Protein AF-A0A3D9SLB2-F1 (afdb_monomer_lite)

Secondary structure (DSSP, 8-state):
--HHHHHHHHHHHHHHHHHH-GGGTHHHHTTT--SSHHHHHHHHHHHHHHHHHHHHSTTTHHHHHHHHHHHHHHHHHHHHHHHTT-

pLDDT: mean 95.42, std 7.21, range [57.56, 98.81]

Structure (mmCIF, N/CA/C/O backbone):
data_AF-A0A3D9SLB2-F1
#
_entry.id   AF-A0A3D9SLB2-F1
#
loop_
_atom_site.group_PDB
_atom_site.id
_atom_site.type_symbol
_atom_site.label_atom_id
_atom_site.label_alt_id
_atom_site.label_comp_id
_atom_site.label_asym_id
_atom_site.label_entity_id
_atom_site.label_seq_id
_atom_site.pdbx_PDB_ins_code
_atom_site.Cartn_x
_atom_site.Cartn_y
_atom_site.Cartn_z
_atom_site.occupancy
_atom_site.B_iso_or_equiv
_atom_site.auth_seq_id
_atom_site.auth_comp_id
_atom_site.auth_asym_id
_atom_site.auth_atom_id
_atom_site.pdbx_PDB_model_num
ATOM 1 N N . MET A 1 1 ? -14.372 12.046 12.577 1.00 68.38 1 MET A N 1
ATOM 2 C CA . MET A 1 1 ? -13.450 10.921 12.268 1.00 68.38 1 MET A CA 1
ATOM 3 C C . MET A 1 1 ? -12.009 11.405 12.401 1.00 68.38 1 MET A C 1
ATOM 5 O O . MET A 1 1 ? -11.715 12.448 11.830 1.00 68.38 1 MET A O 1
ATOM 9 N N . SER A 1 2 ? -11.145 10.717 13.161 1.00 91.19 2 SER A N 1
ATOM 10 C CA . SER A 1 2 ? -9.752 11.155 13.391 1.00 91.19 2 SER A CA 1
ATOM 11 C C . SER A 1 2 ? -8.896 11.092 12.119 1.00 91.19 2 SER A C 1
ATOM 13 O O . SER A 1 2 ? -9.184 10.290 11.227 1.00 91.19 2 SER A O 1
ATOM 15 N N . LEU A 1 3 ? -7.834 11.908 12.048 1.00 92.81 3 LEU A N 1
ATOM 16 C CA . LEU A 1 3 ? -6.934 11.984 10.888 1.00 92.81 3 LEU A CA 1
ATOM 17 C C . LEU A 1 3 ? -6.354 10.613 10.517 1.00 92.81 3 LEU A C 1
ATOM 19 O O . LEU A 1 3 ? -6.467 10.199 9.370 1.00 92.81 3 LEU A O 1
ATOM 23 N N . ASN A 1 4 ? -5.854 9.863 11.504 1.00 91.62 4 ASN A N 1
ATOM 24 C CA . ASN A 1 4 ? -5.324 8.512 11.292 1.00 91.62 4 ASN A CA 1
ATOM 25 C C . ASN A 1 4 ? -6.362 7.568 10.679 1.00 91.62 4 ASN A C 1
ATOM 27 O O . ASN A 1 4 ? -6.038 6.788 9.793 1.00 91.62 4 ASN A O 1
ATOM 31 N N . LYS A 1 5 ? -7.629 7.648 11.109 1.00 94.19 5 LYS A N 1
ATOM 32 C CA . LYS A 1 5 ? -8.686 6.805 10.539 1.00 94.19 5 LYS A CA 1
ATOM 33 C C . LYS A 1 5 ? -8.997 7.195 9.093 1.00 94.19 5 LYS A C 1
ATOM 35 O O . 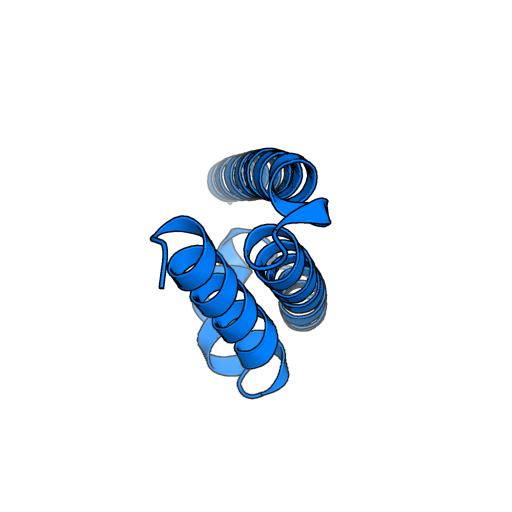LYS A 1 5 ? -9.175 6.307 8.270 1.00 94.19 5 LYS A O 1
ATOM 40 N N . LYS A 1 6 ? -9.021 8.495 8.770 1.00 97.25 6 LYS A N 1
ATOM 41 C CA . LYS A 1 6 ? -9.179 8.964 7.381 1.00 97.25 6 LYS A CA 1
ATOM 42 C C . LYS A 1 6 ? -8.011 8.504 6.506 1.00 97.25 6 LYS A C 1
ATOM 44 O O . LYS A 1 6 ? -8.247 7.921 5.459 1.00 97.25 6 LYS A O 1
ATOM 49 N N . ALA A 1 7 ? -6.777 8.701 6.969 1.00 97.19 7 ALA A N 1
ATOM 50 C CA . ALA A 1 7 ? -5.568 8.276 6.269 1.00 97.19 7 ALA A CA 1
ATOM 51 C C . ALA A 1 7 ? -5.536 6.756 6.039 1.00 97.19 7 ALA A C 1
ATOM 53 O O . ALA A 1 7 ? -5.270 6.313 4.928 1.00 97.19 7 ALA A O 1
ATOM 54 N N . GLY A 1 8 ? -5.884 5.959 7.055 1.00 98.00 8 GLY A N 1
ATOM 55 C CA . GLY A 1 8 ? -5.983 4.504 6.924 1.00 98.00 8 GLY A CA 1
ATOM 56 C C . GLY A 1 8 ? -7.033 4.069 5.899 1.00 98.00 8 GLY A C 1
ATOM 57 O O . GLY A 1 8 ? -6.757 3.211 5.070 1.00 98.00 8 GLY A O 1
ATOM 58 N N . LEU A 1 9 ? -8.214 4.695 5.892 1.00 98.38 9 LEU A N 1
ATOM 59 C CA . LEU A 1 9 ? -9.253 4.390 4.901 1.00 98.38 9 LEU A CA 1
ATOM 60 C C . LEU A 1 9 ? -8.868 4.817 3.481 1.00 98.38 9 LEU A C 1
ATOM 62 O O . LEU A 1 9 ? -9.184 4.099 2.539 1.00 98.38 9 LEU A O 1
ATOM 66 N N . LEU A 1 10 ? -8.172 5.945 3.322 1.00 98.50 10 LEU A N 1
ATOM 67 C CA . LEU A 1 10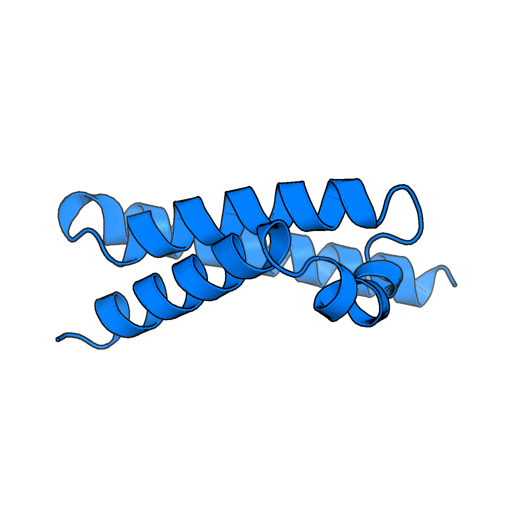 ? -7.639 6.362 2.023 1.00 98.50 10 LEU A CA 1
ATOM 68 C C . LEU A 1 10 ? -6.613 5.352 1.505 1.00 98.50 10 LEU A C 1
ATOM 70 O O . LEU A 1 10 ? -6.741 4.899 0.375 1.00 98.50 10 LEU A O 1
ATOM 74 N N . LEU A 1 11 ? -5.660 4.939 2.346 1.00 98.62 11 LEU A N 1
ATOM 75 C CA . LEU A 1 11 ? -4.678 3.914 1.988 1.00 98.62 11 LEU A CA 1
ATOM 76 C C . LEU A 1 11 ? -5.356 2.583 1.630 1.00 98.62 11 LEU A C 1
ATOM 78 O O . LEU A 1 11 ? -5.010 1.964 0.628 1.00 98.62 11 LEU A O 1
ATOM 82 N N . ALA A 1 12 ? -6.366 2.180 2.405 1.00 98.75 12 ALA A N 1
ATOM 83 C CA . ALA A 1 12 ? -7.143 0.981 2.119 1.00 98.75 12 ALA A CA 1
ATOM 84 C C . ALA A 1 12 ? -7.870 1.077 0.768 1.00 98.75 12 ALA A C 1
ATOM 86 O O . ALA A 1 12 ? -7.865 0.125 -0.011 1.00 98.75 12 ALA A O 1
ATOM 87 N N . GLY A 1 13 ? -8.454 2.241 0.472 1.00 98.69 13 GLY A N 1
ATOM 88 C CA . GLY A 1 13 ? -9.087 2.532 -0.812 1.00 98.69 13 GLY A CA 1
ATOM 89 C C . GLY A 1 13 ? -8.104 2.455 -1.980 1.00 98.69 13 GLY A C 1
ATOM 90 O O . GLY A 1 13 ? -8.413 1.821 -2.988 1.00 98.69 13 GLY A O 1
ATOM 91 N N . THR A 1 14 ? -6.902 3.018 -1.833 1.00 98.44 14 THR A N 1
ATOM 92 C CA . THR A 1 14 ? -5.830 2.888 -2.831 1.00 98.44 14 THR A CA 1
ATOM 93 C C . THR A 1 14 ? -5.455 1.423 -3.050 1.00 98.44 14 THR A C 1
ATOM 95 O O . THR A 1 14 ? -5.395 0.972 -4.195 1.00 98.44 14 THR A O 1
ATOM 98 N N . GLY A 1 15 ? -5.294 0.646 -1.974 1.00 98.62 15 GLY A N 1
ATOM 99 C CA . GLY A 1 15 ? -5.017 -0.788 -2.053 1.00 98.62 15 GLY A CA 1
ATOM 100 C C . GLY A 1 15 ? -6.100 -1.566 -2.805 1.00 98.62 15 GLY A C 1
ATOM 101 O O . GLY A 1 15 ? -5.792 -2.366 -3.684 1.00 98.62 15 GLY A O 1
ATOM 102 N N . ALA A 1 16 ? -7.378 -1.273 -2.548 1.00 98.75 16 ALA A N 1
ATOM 103 C CA . ALA A 1 16 ? -8.496 -1.861 -3.287 1.00 98.75 16 ALA A CA 1
ATOM 104 C C . ALA A 1 16 ? -8.495 -1.466 -4.777 1.00 98.75 16 ALA A C 1
ATOM 106 O O . ALA A 1 16 ? -8.789 -2.292 -5.646 1.00 98.75 16 ALA A O 1
ATOM 107 N N . LEU A 1 17 ? -8.118 -0.224 -5.095 1.00 98.69 17 LEU A N 1
ATOM 108 C CA . LEU A 1 17 ? -8.077 0.271 -6.470 1.00 98.69 17 LEU A CA 1
ATOM 109 C C . LEU A 1 17 ? -7.024 -0.451 -7.325 1.00 98.69 17 LEU A C 1
ATOM 111 O O . LEU A 1 17 ? -7.241 -0.610 -8.524 1.00 98.69 17 LEU A O 1
ATOM 115 N N . HIS A 1 18 ? -5.944 -0.971 -6.732 1.00 98.25 18 HIS A N 1
ATOM 116 C CA . HIS A 1 18 ? -4.9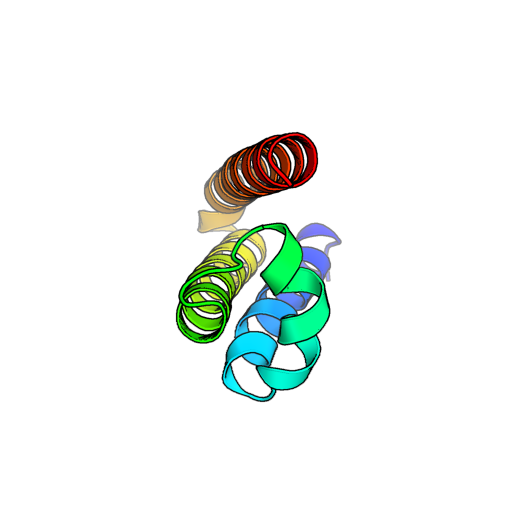82 -1.821 -7.447 1.00 98.25 18 HIS A CA 1
ATOM 117 C C . HIS A 1 18 ? -5.633 -3.090 -8.022 1.00 98.25 18 HIS A C 1
ATOM 119 O O . HIS A 1 18 ? -5.212 -3.570 -9.072 1.00 98.25 18 HIS A O 1
ATOM 125 N N . PHE A 1 19 ? -6.671 -3.626 -7.374 1.00 98.50 19 PHE A N 1
ATOM 126 C CA . PHE A 1 19 ? -7.423 -4.780 -7.875 1.00 98.50 19 PHE A CA 1
ATOM 127 C C . PHE A 1 19 ? -8.511 -4.371 -8.865 1.00 98.50 19 PHE A C 1
ATOM 129 O O . PHE A 1 19 ? -8.678 -5.017 -9.897 1.00 98.50 19 PHE A O 1
ATOM 136 N N . ALA A 1 20 ? -9.236 -3.290 -8.566 1.00 98.50 20 ALA A N 1
ATOM 137 C CA . ALA A 1 20 ? -10.354 -2.834 -9.389 1.00 98.50 20 ALA A CA 1
ATOM 138 C C . ALA A 1 20 ? -9.899 -2.199 -10.716 1.00 98.50 20 ALA A C 1
ATOM 140 O O . ALA A 1 20 ? -10.517 -2.410 -11.758 1.00 98.50 20 ALA A O 1
ATOM 141 N N . ALA A 1 21 ? -8.808 -1.431 -10.691 1.00 98.25 21 ALA A N 1
ATOM 142 C CA . ALA A 1 21 ? -8.291 -0.679 -11.830 1.00 98.25 21 ALA A CA 1
ATOM 143 C C . ALA A 1 21 ? -6.748 -0.742 -11.921 1.00 98.25 21 ALA A C 1
ATOM 145 O O . ALA A 1 21 ? -6.088 0.299 -11.963 1.00 98.25 21 ALA A O 1
ATOM 146 N N . PRO A 1 22 ? -6.144 -1.945 -12.025 1.00 98.00 22 PRO A N 1
ATOM 147 C CA . PRO A 1 22 ? -4.687 -2.133 -12.022 1.00 98.00 22 PRO A CA 1
ATOM 148 C C . PRO A 1 22 ? -3.959 -1.310 -13.092 1.00 98.00 22 PRO A C 1
ATOM 150 O O . PRO A 1 22 ? -2.855 -0.825 -12.863 1.00 98.00 22 PRO A O 1
ATOM 153 N N . ARG A 1 23 ? -4.598 -1.095 -14.250 1.00 97.81 23 ARG A N 1
ATOM 154 C CA . ARG A 1 23 ? -4.030 -0.341 -15.379 1.00 97.81 23 ARG A CA 1
ATOM 155 C C . ARG A 1 23 ? -3.650 1.101 -15.028 1.00 97.81 23 ARG A C 1
ATOM 157 O O . ARG A 1 23 ? -2.728 1.631 -15.636 1.00 97.81 23 ARG A O 1
ATOM 164 N N . LEU A 1 24 ? -4.312 1.719 -14.044 1.00 97.81 24 LEU A N 1
ATOM 165 C CA . LEU A 1 24 ? -3.989 3.081 -13.597 1.00 97.81 24 LEU A CA 1
ATOM 166 C C . LEU A 1 24 ? -2.607 3.169 -12.931 1.00 97.81 24 LEU A C 1
ATOM 168 O O . LEU A 1 24 ? -1.992 4.230 -12.926 1.00 97.81 24 LEU A O 1
ATOM 172 N N . PHE A 1 25 ? -2.112 2.054 -12.393 1.00 97.75 25 PHE A N 1
ATOM 173 C CA . PHE A 1 25 ? -0.865 1.998 -11.632 1.00 97.75 25 PHE A CA 1
ATOM 174 C C . PHE A 1 25 ? 0.323 1.522 -12.473 1.00 97.75 25 PHE A C 1
ATOM 176 O O . PHE A 1 25 ? 1.465 1.823 -12.132 1.00 97.75 25 PHE A O 1
ATOM 183 N N . GLU A 1 26 ? 0.077 0.830 -13.592 1.00 97.19 26 GLU A N 1
ATOM 184 C CA . GLU A 1 26 ? 1.119 0.245 -14.449 1.00 97.19 26 GLU A CA 1
ATOM 185 C C . GLU A 1 26 ? 2.243 1.226 -14.838 1.00 97.19 26 GLU A C 1
ATOM 187 O O . GLU A 1 26 ? 3.407 0.853 -14.656 1.00 97.19 26 GLU A O 1
ATOM 192 N N . PRO A 1 27 ? 1.975 2.472 -15.290 1.00 96.00 27 PRO A N 1
ATOM 193 C CA . PRO A 1 27 ? 3.043 3.395 -15.683 1.00 96.00 27 PRO A CA 1
ATOM 194 C C . PRO A 1 27 ? 4.009 3.726 -14.538 1.00 96.00 27 PRO A C 1
ATOM 196 O O . PRO A 1 27 ? 5.221 3.768 -14.735 1.00 96.00 27 PRO A O 1
ATOM 199 N N . ILE A 1 28 ? 3.479 3.919 -13.328 1.00 93.81 28 ILE A N 1
ATOM 200 C CA . ILE A 1 28 ? 4.270 4.295 -12.150 1.00 93.81 28 ILE A CA 1
ATOM 201 C C . ILE A 1 28 ? 4.948 3.055 -11.553 1.00 93.81 28 ILE A C 1
ATOM 203 O O . ILE A 1 28 ? 6.117 3.106 -11.168 1.00 93.81 28 ILE A O 1
ATOM 207 N N . SER A 1 29 ? 4.247 1.918 -11.508 1.00 96.00 29 SER A N 1
ATOM 208 C CA . SER A 1 29 ? 4.775 0.674 -10.945 1.00 96.00 29 SER A CA 1
ATOM 209 C C . SER A 1 29 ? 5.937 0.097 -11.754 1.00 96.00 29 SER A C 1
ATOM 211 O O . SER A 1 29 ? 6.850 -0.461 -11.146 1.00 96.00 29 SER A O 1
ATOM 213 N N . ARG A 1 30 ? 5.970 0.273 -13.084 1.00 95.50 30 ARG A N 1
ATOM 214 C CA . ARG A 1 30 ? 7.079 -0.210 -13.935 1.00 95.50 30 ARG A CA 1
ATOM 215 C C . ARG A 1 30 ? 8.446 0.331 -13.524 1.00 95.50 30 ARG A C 1
ATOM 217 O O . ARG A 1 30 ? 9.436 -0.370 -13.671 1.00 95.50 30 ARG A O 1
ATOM 224 N N . VAL A 1 31 ? 8.504 1.530 -12.946 1.00 92.25 31 VAL A N 1
ATOM 225 C CA . VAL A 1 31 ? 9.763 2.142 -12.491 1.00 92.25 31 VAL A CA 1
ATOM 226 C C . VAL A 1 31 ? 10.430 1.324 -11.376 1.00 92.25 31 VAL A C 1
ATOM 228 O O . VAL A 1 31 ? 11.651 1.216 -11.330 1.00 92.25 31 VAL A O 1
ATOM 231 N N . ALA A 1 32 ? 9.645 0.740 -10.466 1.00 93.31 32 ALA A N 1
ATOM 232 C CA . ALA A 1 32 ? 10.157 -0.062 -9.347 1.00 93.31 32 ALA A CA 1
ATOM 233 C C . ALA A 1 32 ? 10.029 -1.583 -9.575 1.00 93.31 32 ALA A C 1
ATOM 235 O O . ALA A 1 32 ? 10.706 -2.380 -8.908 1.00 93.31 32 ALA A O 1
ATOM 236 N N . PHE A 1 33 ? 9.155 -1.983 -10.501 1.00 96.12 33 PHE A N 1
ATOM 237 C CA . PHE A 1 33 ? 8.801 -3.364 -10.824 1.00 96.12 33 PHE A CA 1
ATOM 238 C C . PHE A 1 33 ? 8.634 -3.540 -12.347 1.00 96.12 33 PHE A C 1
ATOM 240 O O . PHE A 1 33 ? 7.504 -3.699 -12.827 1.00 96.12 33 PHE A O 1
ATOM 247 N N . PRO A 1 34 ? 9.731 -3.460 -13.123 1.00 94.88 34 PRO A N 1
ATOM 248 C CA . PRO A 1 34 ? 9.666 -3.613 -14.575 1.00 94.88 34 PRO A CA 1
ATOM 249 C C . PRO A 1 34 ? 9.303 -5.046 -14.986 1.00 94.88 34 PRO A C 1
ATOM 251 O O . PRO A 1 34 ? 8.571 -5.237 -15.953 1.00 94.88 34 PRO A O 1
ATOM 254 N N . GLU A 1 35 ? 9.721 -6.046 -14.207 1.00 95.69 35 GLU A N 1
ATOM 255 C CA . GLU A 1 35 ? 9.299 -7.437 -14.366 1.00 95.69 35 GLU A CA 1
ATOM 256 C C . GLU A 1 35 ? 8.046 -7.736 -13.528 1.00 95.69 35 GLU A C 1
ATOM 258 O O . GLU A 1 35 ? 7.921 -7.289 -12.383 1.00 95.69 35 GLU A O 1
ATOM 263 N N . ASP A 1 36 ? 7.113 -8.513 -14.090 1.00 95.94 36 ASP A N 1
ATOM 264 C CA . ASP A 1 36 ? 5.863 -8.926 -13.437 1.00 95.94 36 ASP A CA 1
ATOM 265 C C . ASP A 1 36 ? 5.043 -7.764 -12.837 1.00 95.94 36 ASP A C 1
ATOM 267 O O . ASP A 1 36 ? 4.403 -7.910 -11.790 1.00 95.94 36 ASP A O 1
ATOM 271 N N . THR A 1 37 ? 5.023 -6.594 -13.492 1.00 97.50 37 THR A N 1
ATOM 272 C CA . THR A 1 37 ? 4.397 -5.364 -12.964 1.00 97.50 37 THR A CA 1
ATOM 273 C C . THR A 1 37 ? 2.975 -5.594 -12.443 1.00 97.50 37 THR A C 1
ATOM 275 O O . THR A 1 37 ? 2.638 -5.153 -11.348 1.00 97.50 37 THR A O 1
ATOM 278 N N . ARG A 1 38 ? 2.138 -6.326 -13.191 1.00 97.94 38 ARG A N 1
ATOM 279 C CA . ARG A 1 38 ? 0.749 -6.644 -12.805 1.00 97.94 38 ARG A CA 1
ATOM 280 C C . ARG A 1 38 ? 0.661 -7.426 -11.498 1.00 97.94 38 ARG A C 1
ATOM 282 O O . ARG A 1 38 ? -0.197 -7.135 -10.670 1.00 97.94 38 ARG A O 1
ATOM 289 N N . ARG A 1 39 ? 1.550 -8.400 -11.300 1.00 98.38 39 ARG A N 1
ATOM 290 C CA . ARG A 1 39 ? 1.608 -9.176 -10.059 1.00 98.38 39 ARG A CA 1
ATOM 291 C C . ARG A 1 39 ? 2.004 -8.275 -8.895 1.00 98.38 39 ARG A C 1
ATOM 293 O O . ARG A 1 39 ? 1.373 -8.332 -7.846 1.00 98.38 39 ARG A O 1
ATOM 300 N N . TRP A 1 40 ? 3.000 -7.413 -9.094 1.00 98.19 40 TRP A N 1
ATOM 301 C CA . TRP A 1 40 ? 3.427 -6.457 -8.073 1.00 98.19 40 TRP A CA 1
ATOM 302 C C . TRP A 1 40 ? 2.357 -5.424 -7.728 1.00 98.19 40 TRP A C 1
ATOM 304 O O . TRP A 1 40 ? 2.207 -5.109 -6.554 1.00 98.19 40 TRP A O 1
ATOM 314 N N . ILE A 1 41 ? 1.561 -4.967 -8.697 1.00 98.69 41 ILE A N 1
ATOM 315 C CA . ILE A 1 41 ? 0.393 -4.108 -8.448 1.00 98.69 41 ILE A CA 1
ATOM 316 C C . ILE A 1 41 ? -0.573 -4.786 -7.472 1.00 98.69 41 ILE A C 1
ATOM 318 O O . ILE A 1 41 ? -0.971 -4.168 -6.491 1.00 98.69 41 ILE A O 1
ATOM 322 N N . TYR A 1 42 ? -0.900 -6.065 -7.666 1.00 98.69 42 TYR A N 1
ATOM 323 C CA . TYR A 1 42 ? -1.785 -6.775 -6.738 1.00 98.69 42 TYR A CA 1
ATOM 324 C C . TYR A 1 42 ? -1.142 -7.037 -5.372 1.00 98.69 42 TYR A C 1
ATOM 326 O O . TYR A 1 42 ? -1.807 -6.880 -4.350 1.00 98.69 42 TYR A O 1
ATOM 334 N N . THR A 1 43 ? 0.144 -7.391 -5.323 1.00 98.56 43 THR A N 1
ATOM 335 C CA . THR A 1 43 ? 0.864 -7.597 -4.052 1.00 98.56 43 THR A CA 1
ATOM 336 C C . THR A 1 43 ? 0.934 -6.308 -3.228 1.00 98.56 43 THR A C 1
ATOM 338 O O . THR A 1 43 ? 0.659 -6.314 -2.025 1.00 98.56 43 THR A O 1
ATOM 341 N N . ASN A 1 44 ? 1.261 -5.188 -3.875 1.00 98.25 44 ASN A N 1
ATOM 342 C CA . ASN A 1 44 ? 1.286 -3.867 -3.252 1.00 98.25 44 ASN A CA 1
ATOM 343 C C . ASN A 1 44 ? -0.126 -3.453 -2.824 1.00 98.25 44 ASN A C 1
ATOM 345 O O . ASN A 1 44 ? -0.322 -3.045 -1.684 1.00 98.25 44 ASN A O 1
ATOM 349 N N . GLY A 1 45 ? -1.124 -3.687 -3.680 1.00 98.69 45 GLY A N 1
ATOM 350 C CA . GLY A 1 45 ? -2.531 -3.454 -3.374 1.00 98.69 45 GLY A CA 1
ATOM 351 C C . GLY A 1 45 ? -3.018 -4.203 -2.133 1.00 98.69 45 GLY A C 1
ATOM 352 O O . GLY A 1 45 ? -3.642 -3.606 -1.256 1.00 98.69 45 GLY A O 1
ATOM 353 N N . ALA A 1 46 ? -2.690 -5.494 -2.009 1.00 98.81 46 ALA A N 1
ATOM 354 C CA . ALA A 1 46 ? -3.010 -6.298 -0.825 1.00 98.81 46 ALA A CA 1
ATOM 355 C C . ALA A 1 46 ? -2.367 -5.714 0.440 1.00 98.81 46 ALA A C 1
ATOM 357 O O . ALA A 1 46 ? -3.003 -5.628 1.492 1.00 98.81 46 ALA A O 1
ATOM 358 N N . THR A 1 47 ? -1.108 -5.292 0.317 1.00 98.75 47 THR A N 1
ATOM 359 C CA . THR A 1 47 ? -0.323 -4.731 1.419 1.00 98.75 47 THR A CA 1
ATOM 360 C C . THR A 1 47 ? -0.910 -3.399 1.885 1.00 98.75 47 THR A C 1
ATOM 362 O O . THR A 1 47 ? -1.161 -3.218 3.075 1.00 98.75 47 THR A O 1
ATOM 365 N N . GLU A 1 48 ? -1.209 -2.489 0.960 1.00 98.75 48 GLU A N 1
ATOM 366 C CA . GLU A 1 48 ? -1.828 -1.193 1.251 1.00 98.75 48 GLU A CA 1
ATOM 367 C C . GLU A 1 48 ? -3.233 -1.347 1.834 1.00 98.75 48 GLU A C 1
ATOM 369 O O . GLU A 1 48 ? -3.568 -0.679 2.814 1.00 98.75 48 GLU A O 1
ATOM 374 N N . LEU A 1 49 ? -4.029 -2.282 1.304 1.00 98.81 49 LEU A N 1
ATOM 375 C CA . LEU A 1 49 ? -5.352 -2.595 1.835 1.00 98.81 49 LEU A CA 1
ATOM 376 C C . LEU A 1 49 ? -5.269 -3.045 3.299 1.00 98.81 49 LEU A C 1
ATOM 378 O O . LEU A 1 49 ? -5.933 -2.472 4.167 1.00 98.81 49 LEU A O 1
ATOM 382 N N . ALA A 1 50 ? -4.416 -4.030 3.589 1.00 98.81 50 ALA A N 1
ATOM 383 C CA . ALA A 1 50 ? -4.238 -4.560 4.937 1.00 98.81 50 ALA A CA 1
ATOM 384 C C . ALA A 1 50 ? -3.708 -3.497 5.914 1.00 98.81 50 ALA A C 1
ATOM 386 O O . ALA A 1 50 ? -4.252 -3.331 7.009 1.00 98.81 50 ALA A O 1
ATOM 387 N N . LEU A 1 51 ? -2.683 -2.737 5.516 1.00 98.81 51 LEU A N 1
ATOM 388 C CA . LEU A 1 51 ? -2.102 -1.677 6.340 1.00 98.81 51 LEU A CA 1
ATOM 389 C C . LEU A 1 51 ? -3.092 -0.532 6.584 1.00 98.81 51 LEU A C 1
ATOM 391 O O . LEU A 1 51 ? -3.212 -0.053 7.712 1.00 98.81 51 LEU A O 1
ATOM 395 N N . GLY A 1 52 ? -3.845 -0.124 5.562 1.00 98.69 52 GLY A N 1
ATOM 396 C CA . GLY A 1 52 ? -4.868 0.912 5.676 1.00 98.69 52 GLY A CA 1
ATOM 397 C C . GLY A 1 52 ? -5.970 0.536 6.667 1.00 98.69 52 GLY A C 1
ATOM 398 O O . GLY A 1 52 ? -6.292 1.315 7.574 1.00 98.69 52 GLY A O 1
ATOM 399 N N . LEU A 1 53 ? -6.485 -0.695 6.575 1.00 98.62 53 LEU A N 1
ATOM 400 C CA . LEU A 1 53 ? -7.453 -1.232 7.536 1.00 98.62 53 LEU A CA 1
ATOM 401 C C . LEU A 1 53 ? -6.857 -1.324 8.950 1.00 98.62 53 LEU A C 1
ATOM 403 O O . LEU A 1 53 ? -7.512 -0.929 9.921 1.00 98.62 53 LEU A O 1
ATOM 407 N N . ALA A 1 54 ? -5.598 -1.756 9.079 1.00 98.50 54 ALA A N 1
ATOM 408 C CA . ALA A 1 54 ? -4.907 -1.828 10.363 1.00 98.50 54 ALA A CA 1
ATOM 409 C C . ALA A 1 54 ? -4.736 -0.446 11.021 1.00 98.50 54 ALA A C 1
ATOM 411 O O . ALA A 1 54 ? -4.924 -0.323 12.233 1.00 98.50 54 ALA A O 1
ATOM 412 N N . VAL A 1 55 ? -4.430 0.603 10.249 1.00 98.56 55 VAL A N 1
ATOM 413 C CA . VAL A 1 55 ? -4.334 1.992 10.738 1.00 98.56 55 VAL A CA 1
ATOM 414 C C . VAL A 1 55 ? -5.709 2.551 11.132 1.00 98.56 55 VAL A C 1
ATOM 416 O O . VAL A 1 55 ? -5.842 3.255 12.146 1.00 98.56 55 VAL A O 1
ATOM 419 N N . ALA A 1 56 ? -6.751 2.225 10.361 1.00 98.19 56 ALA A N 1
ATOM 420 C CA . ALA A 1 56 ? -8.119 2.641 10.654 1.00 98.19 56 ALA A CA 1
ATOM 421 C C . ALA A 1 56 ? -8.648 2.016 11.961 1.00 98.19 56 ALA A C 1
ATOM 423 O O . ALA A 1 56 ? -9.320 2.702 12.746 1.00 98.19 56 ALA A O 1
ATOM 424 N N . GLY A 1 57 ? -8.296 0.755 12.233 1.00 97.25 57 GLY A N 1
ATOM 425 C CA . GLY A 1 57 ? -8.639 0.024 13.453 1.00 97.25 57 GLY A CA 1
ATOM 426 C C . GLY A 1 57 ? -7.913 0.548 14.695 1.00 97.25 57 GLY A C 1
ATOM 427 O O . GLY A 1 57 ? -6.688 0.566 14.761 1.00 97.25 57 GLY A O 1
ATOM 428 N N . ALA A 1 58 ? -8.654 0.955 15.732 1.00 95.12 58 ALA A N 1
ATOM 429 C CA . ALA A 1 58 ? -8.055 1.533 16.942 1.00 95.12 58 ALA A CA 1
ATOM 430 C C . ALA A 1 58 ? -7.092 0.581 17.667 1.00 95.12 58 ALA A C 1
ATOM 432 O O . ALA A 1 58 ? -6.051 1.027 18.145 1.00 95.12 58 ALA A O 1
ATOM 433 N N . ARG A 1 59 ? -7.414 -0.719 17.689 1.00 97.44 59 ARG A N 1
ATOM 434 C CA . ARG A 1 59 ? -6.617 -1.762 18.352 1.00 97.44 59 ARG A CA 1
ATOM 435 C C . ARG A 1 59 ? -5.315 -2.083 17.616 1.00 97.44 59 ARG A C 1
ATOM 437 O O . ARG A 1 59 ? -4.316 -2.399 18.247 1.00 97.44 59 ARG A O 1
ATOM 444 N N . THR A 1 60 ? -5.321 -1.975 16.291 1.00 98.31 60 THR A N 1
ATOM 445 C CA . THR A 1 60 ? -4.204 -2.347 15.410 1.00 98.31 60 THR A CA 1
ATOM 446 C C . THR A 1 60 ? -3.373 -1.152 14.956 1.00 98.31 60 THR A C 1
ATOM 448 O O . THR 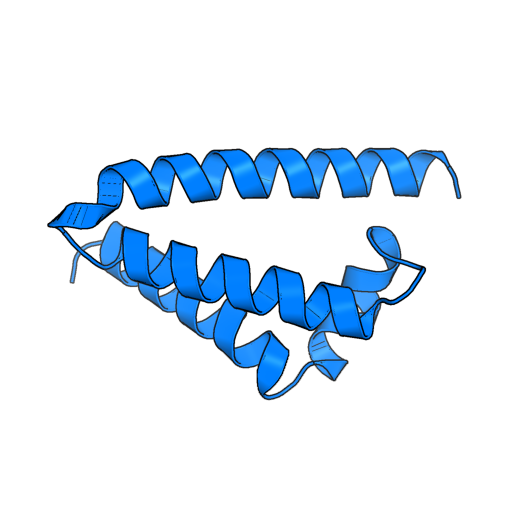A 1 60 ? -2.312 -1.334 14.369 1.00 98.31 60 THR A O 1
ATOM 451 N N . ARG A 1 61 ? -3.809 0.079 15.253 1.00 97.38 61 ARG A N 1
ATOM 452 C CA . ARG A 1 61 ? -3.245 1.308 14.681 1.00 97.38 61 ARG A CA 1
ATOM 453 C C . ARG A 1 61 ? -1.738 1.442 14.827 1.00 97.38 61 ARG A C 1
ATOM 455 O O . ARG A 1 61 ? -1.082 1.830 13.871 1.00 97.38 61 ARG A O 1
ATOM 462 N N . ARG A 1 62 ? -1.188 1.157 16.011 1.00 98.00 62 ARG A N 1
ATOM 463 C CA . ARG A 1 62 ? 0.258 1.313 16.257 1.00 98.00 62 ARG A CA 1
ATOM 464 C C . ARG A 1 62 ? 1.070 0.360 15.379 1.00 98.00 62 ARG A C 1
ATOM 466 O O . ARG A 1 62 ? 2.019 0.797 14.741 1.00 98.00 62 ARG A O 1
ATOM 473 N N . ALA A 1 63 ? 0.643 -0.900 15.291 1.00 98.31 63 ALA A N 1
ATOM 474 C CA . ALA A 1 63 ? 1.248 -1.883 14.398 1.00 98.31 63 ALA A CA 1
ATOM 475 C C . ALA A 1 63 ? 1.052 -1.503 12.921 1.00 98.31 63 ALA A C 1
ATOM 477 O O . ALA A 1 63 ? 1.996 -1.574 12.145 1.00 98.31 63 ALA A O 1
ATOM 478 N N . GLY A 1 64 ? -0.139 -1.021 12.549 1.00 98.31 64 GLY A N 1
ATOM 479 C CA . GLY A 1 64 ? -0.427 -0.540 11.197 1.00 98.31 64 GLY A CA 1
ATOM 480 C C . GLY A 1 64 ? 0.483 0.616 10.777 1.00 98.31 64 GLY A C 1
ATOM 481 O O . GLY A 1 64 ? 1.056 0.574 9.698 1.00 98.31 64 GLY A O 1
ATOM 482 N N . LEU A 1 65 ? 0.684 1.614 11.643 1.00 98.50 65 LEU A N 1
ATOM 483 C CA . LEU A 1 65 ? 1.580 2.744 11.371 1.00 98.50 65 LEU A CA 1
ATOM 484 C C . LEU A 1 65 ? 3.041 2.297 11.235 1.00 98.50 65 LEU A C 1
ATOM 486 O O . LEU A 1 65 ? 3.728 2.750 10.322 1.00 98.50 65 LEU A O 1
ATOM 490 N N . ALA A 1 66 ? 3.501 1.381 12.093 1.00 98.56 66 ALA A N 1
ATOM 491 C CA . ALA A 1 66 ? 4.832 0.788 11.962 1.00 98.56 66 ALA A CA 1
ATOM 492 C C . ALA A 1 66 ? 4.982 0.020 10.635 1.00 98.56 66 ALA A C 1
ATOM 494 O O . ALA A 1 66 ? 5.986 0.171 9.942 1.00 98.56 66 ALA A O 1
ATOM 495 N N . GLY A 1 67 ? 3.956 -0.739 10.242 1.00 98.69 67 GLY A N 1
ATOM 496 C CA . GLY A 1 67 ? 3.913 -1.442 8.962 1.00 98.69 67 GLY A CA 1
ATOM 497 C C . GLY A 1 67 ? 3.928 -0.496 7.758 1.00 98.69 67 GLY A C 1
ATOM 498 O O . GLY A 1 67 ? 4.680 -0.732 6.818 1.00 98.69 67 GLY A O 1
ATOM 499 N N . VAL A 1 68 ? 3.178 0.611 7.804 1.00 98.69 68 VAL A N 1
ATOM 500 C CA . VAL A 1 68 ? 3.209 1.659 6.765 1.00 98.69 68 VAL A CA 1
ATOM 501 C C . VAL A 1 68 ? 4.602 2.264 6.638 1.00 98.69 68 VAL A C 1
ATOM 503 O O . VAL A 1 68 ? 5.087 2.426 5.518 1.00 98.69 68 VAL A O 1
ATOM 506 N N . ALA A 1 69 ? 5.264 2.560 7.759 1.00 98.62 69 ALA A N 1
ATOM 507 C CA . ALA A 1 69 ? 6.623 3.092 7.746 1.00 98.62 69 ALA A CA 1
ATOM 508 C C . ALA A 1 69 ? 7.605 2.096 7.106 1.00 98.62 69 ALA A C 1
ATOM 510 O O . ALA A 1 69 ? 8.343 2.464 6.192 1.00 98.62 69 ALA A O 1
ATOM 511 N N . ALA A 1 70 ? 7.563 0.826 7.523 1.00 98.69 70 ALA A N 1
ATOM 512 C CA . ALA A 1 70 ? 8.421 -0.225 6.978 1.00 98.69 70 ALA A CA 1
ATOM 513 C C . ALA A 1 70 ? 8.183 -0.456 5.475 1.00 98.69 70 ALA A C 1
ATOM 515 O O . ALA A 1 70 ? 9.135 -0.502 4.695 1.00 98.69 70 ALA A O 1
ATOM 516 N N . TYR A 1 71 ? 6.918 -0.552 5.057 1.00 98.62 71 TYR A N 1
ATOM 517 C CA . TYR A 1 71 ? 6.545 -0.752 3.657 1.00 98.62 71 TYR A CA 1
ATOM 518 C C . TYR A 1 71 ? 6.979 0.425 2.777 1.00 98.62 71 TYR A C 1
ATOM 520 O O . TYR A 1 71 ? 7.614 0.215 1.745 1.00 98.62 71 TYR A O 1
ATOM 528 N N . THR A 1 72 ? 6.717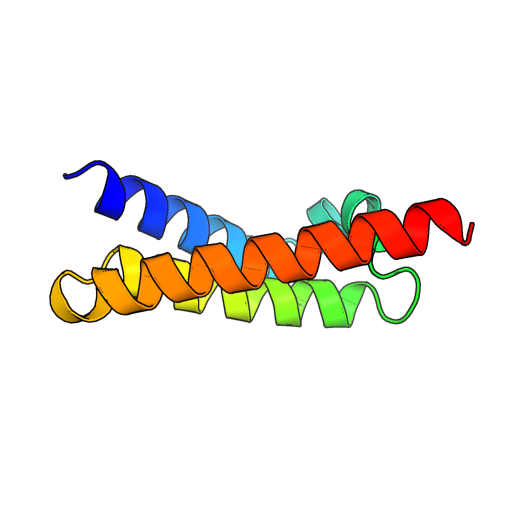 1.661 3.212 1.00 98.06 72 THR A N 1
ATOM 529 C CA . THR A 1 72 ? 7.117 2.870 2.471 1.00 98.06 72 THR A CA 1
ATOM 530 C C . THR A 1 72 ? 8.635 2.956 2.324 1.00 98.06 72 THR A C 1
ATOM 532 O O . THR A 1 72 ? 9.132 3.234 1.232 1.00 98.06 72 THR A O 1
ATOM 535 N N . ALA A 1 73 ? 9.384 2.668 3.394 1.00 98.25 73 ALA A N 1
ATOM 536 C CA . ALA A 1 73 ? 10.843 2.653 3.355 1.00 98.25 73 ALA A CA 1
ATOM 537 C C . ALA A 1 73 ? 11.375 1.599 2.369 1.00 98.25 73 ALA A C 1
ATOM 539 O O . ALA A 1 73 ? 12.235 1.899 1.538 1.00 98.25 73 ALA A O 1
ATOM 540 N N . TRP A 1 74 ? 10.832 0.379 2.411 1.00 97.88 74 TRP A N 1
ATOM 541 C CA . TRP A 1 74 ? 11.207 -0.692 1.488 1.00 97.88 74 TRP A CA 1
ATOM 542 C C . TRP A 1 74 ? 10.894 -0.339 0.026 1.00 97.88 74 TRP A C 1
ATOM 544 O O . TRP A 1 74 ? 11.759 -0.496 -0.844 1.00 97.88 74 TRP A O 1
ATOM 554 N N . LEU A 1 75 ? 9.688 0.168 -0.241 1.00 96.25 75 LEU A N 1
ATOM 555 C CA . LEU A 1 75 ? 9.230 0.527 -1.582 1.00 96.25 75 LEU A CA 1
ATOM 556 C C . LEU A 1 75 ? 10.070 1.670 -2.164 1.00 96.25 75 LEU A C 1
ATOM 558 O O . LEU A 1 75 ? 10.538 1.576 -3.300 1.00 96.25 75 LEU A O 1
ATOM 562 N N . GLY A 1 76 ? 10.329 2.710 -1.366 1.00 95.50 76 GLY A N 1
ATOM 563 C CA . GLY A 1 76 ? 11.184 3.832 -1.748 1.00 95.50 76 GLY A CA 1
ATOM 564 C C . GLY A 1 76 ? 12.613 3.387 -2.056 1.00 95.50 76 GLY A C 1
ATOM 565 O O . GLY A 1 76 ? 13.142 3.696 -3.124 1.00 95.50 76 GLY A O 1
ATOM 566 N N . ALA A 1 77 ? 13.214 2.577 -1.180 1.00 95.25 77 ALA A N 1
ATOM 567 C CA . ALA A 1 77 ? 14.556 2.044 -1.401 1.00 95.25 77 ALA A CA 1
ATOM 568 C C . ALA A 1 77 ? 14.634 1.184 -2.674 1.00 95.25 77 ALA A C 1
ATOM 570 O O . ALA A 1 77 ? 15.622 1.234 -3.408 1.00 95.25 77 ALA A O 1
ATOM 571 N N . ARG A 1 78 ? 13.585 0.408 -2.974 1.00 94.38 78 ARG A N 1
ATOM 572 C CA . ARG A 1 78 ? 13.501 -0.364 -4.217 1.00 94.38 78 ARG A CA 1
ATOM 573 C C . ARG A 1 78 ? 13.412 0.538 -5.448 1.00 94.38 78 ARG A C 1
ATOM 575 O O . ARG A 1 78 ? 14.141 0.292 -6.407 1.00 94.38 78 ARG A O 1
ATOM 582 N N . ALA A 1 79 ? 12.562 1.563 -5.420 1.00 91.94 79 ALA A N 1
ATOM 583 C CA . ALA A 1 79 ? 12.405 2.502 -6.528 1.00 91.94 7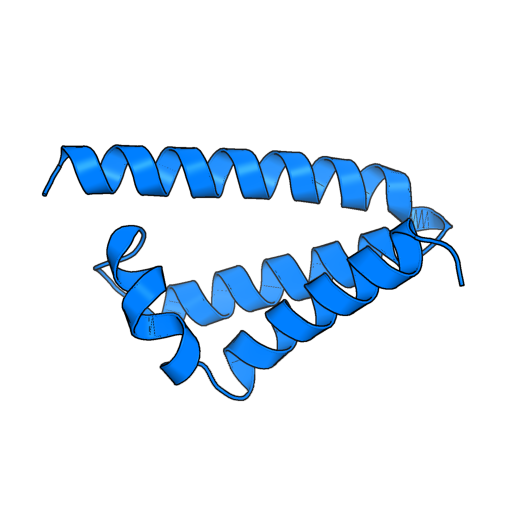9 ALA A CA 1
ATOM 584 C C . ALA A 1 79 ? 13.717 3.243 -6.838 1.00 91.94 79 ALA A C 1
ATOM 586 O O . ALA A 1 79 ? 14.093 3.353 -8.001 1.00 91.94 79 ALA A O 1
ATOM 587 N N . VAL A 1 80 ? 14.451 3.679 -5.807 1.00 93.25 80 VAL A N 1
ATOM 588 C CA . VAL A 1 80 ? 15.769 4.319 -5.966 1.00 93.25 80 VAL A CA 1
ATOM 589 C C . VAL A 1 80 ? 16.780 3.360 -6.599 1.00 93.25 80 VAL A C 1
ATOM 591 O O . VAL A 1 80 ? 17.412 3.716 -7.591 1.00 93.25 80 VAL A O 1
ATOM 594 N N . ARG A 1 81 ? 16.897 2.122 -6.093 1.00 91.38 81 ARG A N 1
ATOM 595 C CA . ARG A 1 81 ? 17.835 1.127 -6.647 1.00 91.38 81 ARG A CA 1
ATOM 596 C C . ARG A 1 81 ? 17.556 0.792 -8.111 1.00 91.38 81 ARG A C 1
ATOM 598 O O . ARG A 1 81 ? 18.495 0.599 -8.869 1.00 91.38 81 ARG A O 1
ATOM 605 N N . ARG A 1 82 ? 16.282 0.701 -8.506 1.00 88.50 82 ARG A N 1
ATOM 606 C CA . ARG A 1 82 ? 15.905 0.384 -9.892 1.00 88.50 82 ARG A CA 1
ATOM 607 C C . ARG A 1 82 ? 16.114 1.557 -10.844 1.00 88.50 82 ARG A C 1
ATOM 609 O O . ARG A 1 82 ? 16.549 1.325 -11.960 1.00 88.50 82 ARG A O 1
ATOM 616 N N . ARG A 1 83 ? 15.898 2.796 -10.390 1.00 79.31 83 ARG A N 1
ATOM 617 C CA . ARG A 1 83 ? 16.226 3.999 -11.174 1.00 79.31 83 ARG A CA 1
ATOM 618 C C . ARG A 1 83 ? 17.722 4.168 -11.430 1.00 79.31 83 ARG A C 1
ATOM 620 O O . ARG A 1 83 ? 18.075 4.684 -12.472 1.00 79.31 83 ARG A O 1
ATOM 627 N N . GLY A 1 84 ? 18.580 3.764 -10.492 1.00 73.19 84 GLY A N 1
ATOM 628 C CA . GLY A 1 84 ? 20.036 3.825 -10.673 1.00 73.19 84 GLY A CA 1
ATOM 629 C C . GLY A 1 84 ? 20.628 2.680 -11.503 1.00 73.19 84 GLY A C 1
ATOM 630 O O . GLY A 1 84 ? 21.824 2.696 -11.765 1.00 73.19 84 GLY A O 1
ATOM 631 N N . ALA A 1 85 ? 19.822 1.677 -11.866 1.00 65.19 85 ALA A N 1
ATOM 632 C CA . ALA A 1 85 ? 20.246 0.501 -12.629 1.00 65.19 85 ALA A CA 1
ATOM 633 C C . ALA A 1 85 ? 19.701 0.476 -14.072 1.00 65.19 85 ALA A C 1
ATOM 635 O O . ALA A 1 85 ? 19.973 -0.485 -14.790 1.00 65.19 85 ALA A O 1
ATOM 636 N N . ALA A 1 86 ? 18.903 1.478 -14.453 1.00 57.56 86 ALA A N 1
ATOM 637 C CA . ALA A 1 86 ? 18.332 1.680 -15.785 1.00 57.56 86 ALA A CA 1
ATOM 638 C C . ALA A 1 86 ? 19.062 2.828 -16.490 1.00 57.56 86 ALA A C 1
ATOM 640 O O . ALA A 1 86 ? 19.190 2.749 -17.730 1.00 57.56 86 ALA A O 1
#

Organism: NCBI:txid111806

Radius of gyration: 13.53 Å; chains: 1; bounding box: 34×21×34 Å

Foldseek 3Di:
DDPQLVQLVVLLVQLVCCVVPVVVCQVVQCLLPVDPSNVVSNVSSVQSNVLSVLSNDPVRNVVSVVSVVVVVVVSVVSSVVSNVVD

Sequence (86 aa):
MSLNKKAGLLLAGTGALHFAAPRLFEPISRVAFPEDTRRWIYTNGATELALGLAVAGARTRRAGLAGVAAYTAWLGARAVRRRGAA